Protein AF-A0A2V8G963-F1 (afdb_monomer)

Mean predicted aligned error: 7.68 Å

Foldseek 3Di:
DDPVVVDLDPVQLVVQLVQCVVVVHDSPSDPDPVNVVVVPPDVVVVVVVVVVVVVLVVPDPPDCDQWDWDQDQVNQKIFTGHRPDGPDIDGHDADDPVGGDDDDDDDDPDDDDPDDDPDDPVVVVD

Radius of gyration: 20.8 Å; Cα contacts (8 Å, |Δi|>4): 85; chains: 1; bounding box: 43×40×58 Å

Secondary structure (DSSP, 8-state):
--TTSSS--HHHHHHHHHHHHHTT----S---HHHHHHHTS-HHHHHHHHHHHHHHHHHS-S---SEEEEEEGGGTEEEEEETTEEEEEEE----BTTBPPPP---------SS------HHHHT-

Nearest PDB structures (foldseek):
  7bwt-assembly1_A  TM=5.401E-01  e=7.919E-01  Salmonella enterica subsp. enterica serovar Typhimurium
  5cq9-assembly1_A  TM=4.267E-01  e=4.960E-01  Salmonella enterica subsp. enterica serovar Typhimurium str. LT2
  5cpc-assembly2_B  TM=4.712E-01  e=7.919E-01  Salmonella enterica subsp. enterica serovar Typhimurium str. LT2
  5cpc-assembly1_A  TM=2.963E-01  e=6.061E-01  Salmonella enterica subsp. enterica serovar Typhimurium str. LT2
  5cq9-assembly2_B  TM=3.161E-01  e=2.638E+00  Salmonella enterica subsp. enterica serovar Typhimurium str. LT2

Solvent-accessible surface area (backbone atoms only — not comparable to full-atom values): 8182 Å² total; per-residue (Å²): 134,70,76,73,78,78,51,95,42,73,72,53,32,54,51,42,23,53,49,24,53,76,70,76,41,83,59,79,45,66,91,45,73,70,53,54,51,63,68,68,54,54,69,67,60,51,52,52,52,49,52,55,49,53,54,55,58,68,71,45,69,95,69,69,65,56,62,40,76,48,73,43,72,96,74,33,32,36,38,35,36,52,65,97,39,67,89,42,73,48,80,51,88,75,48,49,93,92,55,56,67,81,89,84,87,83,83,88,87,78,84,77,81,88,68,83,84,81,78,57,65,86,68,70,80,105

Sequence (126 aa):
MNDADTAYGPALEEAVRRFQRRHGLEPDGTLGAAVLHEMNVPVETRIQQLQLNLERWRWLPRDLGDRHILVNIPEYRLEVWDRARVPVAMRVVVGKKDTPTPIFSDEMTHVIFSPYWNVPPSIVEK

pLDDT: mean 89.43, std 9.83, range [43.56, 97.38]

Structure (mmCIF, N/CA/C/O backbone):
data_AF-A0A2V8G963-F1
#
_entry.id   AF-A0A2V8G963-F1
#
loop_
_atom_site.group_PDB
_atom_site.id
_atom_site.type_symbol
_atom_site.label_atom_id
_atom_site.label_alt_id
_atom_site.label_comp_id
_atom_site.label_asym_id
_atom_site.label_entity_id
_atom_site.label_seq_id
_atom_site.pdbx_PDB_ins_code
_atom_site.Cartn_x
_atom_site.Cartn_y
_atom_site.Cartn_z
_atom_site.occupancy
_atom_site.B_iso_or_equiv
_atom_site.auth_seq_id
_atom_site.auth_comp_id
_atom_site.auth_asym_id
_atom_site.auth_atom_id
_atom_site.pdbx_PDB_model_num
ATOM 1 N N . MET A 1 1 ? 21.880 -9.509 -37.676 1.00 43.56 1 MET A N 1
ATOM 2 C CA . MET A 1 1 ? 21.139 -9.195 -36.440 1.00 43.56 1 MET A CA 1
ATOM 3 C C . MET A 1 1 ? 20.029 -8.257 -36.877 1.00 43.56 1 MET A C 1
ATOM 5 O O . MET A 1 1 ? 20.361 -7.206 -37.400 1.00 43.56 1 MET A O 1
ATOM 9 N N . ASN A 1 2 ? 18.773 -8.711 -36.895 1.00 46.00 2 ASN A N 1
ATOM 10 C CA . ASN A 1 2 ? 17.671 -7.944 -37.491 1.00 46.00 2 ASN A CA 1
ATOM 11 C C . ASN A 1 2 ? 17.240 -6.826 -36.534 1.00 46.00 2 ASN A C 1
ATOM 13 O O . ASN A 1 2 ? 16.778 -7.122 -35.437 1.00 46.00 2 ASN A O 1
ATOM 17 N N . ASP A 1 3 ? 17.305 -5.572 -36.983 1.00 50.41 3 ASP A N 1
ATOM 18 C CA . ASP A 1 3 ? 16.861 -4.367 -36.253 1.00 50.41 3 ASP A CA 1
ATOM 19 C C . ASP A 1 3 ? 15.355 -4.352 -35.900 1.00 50.41 3 ASP A C 1
ATOM 21 O O . ASP A 1 3 ? 14.868 -3.444 -35.233 1.00 50.41 3 ASP A O 1
ATOM 25 N N . ALA A 1 4 ? 14.596 -5.366 -36.331 1.00 51.97 4 ALA A N 1
ATOM 26 C CA . ALA A 1 4 ? 13.197 -5.563 -35.959 1.00 51.97 4 ALA A CA 1
ATOM 27 C C . ALA A 1 4 ? 13.015 -6.072 -34.514 1.00 51.97 4 ALA A C 1
ATOM 29 O O . ALA A 1 4 ? 11.931 -5.914 -33.959 1.00 51.97 4 ALA A O 1
ATOM 30 N N . ASP A 1 5 ? 14.053 -6.658 -33.904 1.00 59.88 5 ASP A N 1
ATOM 31 C CA . ASP A 1 5 ? 13.988 -7.247 -32.552 1.00 59.88 5 ASP A CA 1
ATOM 32 C C . ASP A 1 5 ? 14.168 -6.198 -31.430 1.00 59.88 5 ASP A C 1
ATOM 34 O O . ASP A 1 5 ? 13.860 -6.438 -30.266 1.00 59.88 5 ASP A O 1
ATOM 38 N N . THR A 1 6 ? 14.639 -4.998 -31.781 1.00 69.25 6 THR A N 1
ATOM 39 C CA . THR A 1 6 ? 14.817 -3.844 -30.880 1.00 69.25 6 THR A CA 1
ATOM 40 C C . THR A 1 6 ? 13.675 -2.828 -30.955 1.00 69.25 6 THR A C 1
ATOM 42 O O . THR A 1 6 ? 13.654 -1.872 -30.177 1.00 69.25 6 THR A O 1
ATOM 45 N N . ALA A 1 7 ? 12.721 -3.005 -31.873 1.00 81.81 7 ALA A N 1
ATOM 46 C CA . ALA A 1 7 ? 11.579 -2.110 -32.007 1.00 81.81 7 ALA A CA 1
ATOM 47 C C . ALA A 1 7 ? 10.554 -2.346 -30.887 1.00 81.81 7 ALA A C 1
ATOM 49 O O . ALA A 1 7 ? 10.276 -3.479 -30.492 1.00 81.81 7 ALA A O 1
ATOM 50 N N . TYR A 1 8 ? 9.943 -1.263 -30.401 1.00 86.81 8 TYR A N 1
ATOM 51 C CA . TYR A 1 8 ? 8.867 -1.337 -29.417 1.00 86.81 8 TYR A CA 1
ATOM 52 C C . TYR A 1 8 ? 7.588 -1.898 -30.056 1.00 86.81 8 TYR A C 1
ATOM 54 O O . TYR A 1 8 ? 6.748 -1.159 -30.564 1.00 86.81 8 TYR A O 1
ATOM 62 N N . GLY A 1 9 ? 7.488 -3.226 -30.100 1.00 89.94 9 GLY A N 1
ATOM 63 C CA . GLY A 1 9 ? 6.361 -3.944 -30.688 1.00 89.94 9 GLY A CA 1
ATOM 64 C C . GLY A 1 9 ? 5.250 -4.285 -29.683 1.00 89.94 9 GLY A C 1
ATOM 65 O O . GLY A 1 9 ? 5.445 -4.170 -28.471 1.00 89.94 9 GLY A O 1
ATOM 66 N N . PRO A 1 10 ? 4.108 -4.813 -30.164 1.00 90.69 10 PRO A N 1
ATOM 67 C CA . PRO A 1 10 ? 2.950 -5.143 -29.323 1.00 90.69 10 PRO A CA 1
ATOM 68 C C . PRO A 1 10 ? 3.257 -6.114 -28.171 1.00 90.69 10 PRO A C 1
ATOM 70 O O . PRO A 1 10 ? 2.696 -6.003 -27.084 1.00 90.69 10 PRO A O 1
ATOM 73 N N . ALA A 1 11 ? 4.177 -7.062 -28.386 1.00 91.06 11 ALA A N 1
ATOM 74 C CA . ALA A 1 11 ? 4.591 -8.011 -27.352 1.00 91.06 11 ALA A CA 1
ATOM 75 C C . ALA A 1 11 ? 5.363 -7.334 -26.205 1.00 91.06 11 ALA A C 1
ATOM 77 O O . ALA A 1 11 ? 5.169 -7.688 -25.039 1.00 91.06 11 ALA A O 1
ATOM 78 N N . LEU A 1 12 ? 6.218 -6.355 -26.526 1.00 91.38 12 LEU A N 1
ATOM 79 C CA . LEU A 1 12 ? 6.941 -5.579 -25.522 1.00 91.38 12 LEU A CA 1
ATOM 80 C C . LEU A 1 12 ? 5.990 -4.626 -24.794 1.00 91.38 12 LEU A C 1
ATOM 82 O O . LEU A 1 12 ? 6.066 -4.533 -23.573 1.00 91.38 12 LEU A O 1
ATOM 86 N N . GLU A 1 13 ? 5.048 -4.003 -25.505 1.00 94.06 13 GLU A N 1
ATOM 87 C CA . GLU A 1 13 ? 4.024 -3.156 -24.888 1.00 94.06 13 GLU A CA 1
ATOM 88 C C . GLU A 1 13 ? 3.206 -3.914 -23.838 1.00 94.06 13 GLU A C 1
ATOM 90 O O . GLU A 1 13 ? 3.064 -3.445 -22.708 1.00 94.06 13 GLU A O 1
ATOM 95 N N . GLU A 1 14 ? 2.731 -5.122 -24.150 1.00 94.81 14 GLU A N 1
ATOM 96 C CA . GLU A 1 14 ? 1.996 -5.928 -23.171 1.00 94.81 14 GLU A CA 1
ATOM 97 C C . GLU A 1 14 ? 2.887 -6.352 -21.990 1.00 94.81 14 GLU A C 1
ATOM 99 O O . GLU A 1 14 ? 2.444 -6.378 -20.837 1.00 94.81 14 GLU A O 1
ATOM 104 N N . ALA A 1 15 ? 4.170 -6.638 -22.238 1.00 93.94 15 ALA A N 1
ATOM 105 C CA . ALA A 1 15 ? 5.123 -6.912 -21.167 1.00 93.94 15 ALA A CA 1
ATOM 106 C C . ALA A 1 15 ? 5.331 -5.690 -20.252 1.00 93.94 15 ALA A C 1
ATOM 108 O O . ALA A 1 15 ? 5.370 -5.858 -19.029 1.00 93.94 15 ALA A O 1
ATOM 109 N N . VAL A 1 16 ? 5.395 -4.479 -20.815 1.00 95.06 16 VAL A N 1
ATOM 110 C CA . VAL A 1 16 ? 5.482 -3.217 -20.065 1.00 95.06 16 VAL A CA 1
ATOM 111 C C . VAL A 1 16 ? 4.200 -2.963 -19.280 1.00 95.06 16 VAL A C 1
ATOM 113 O O . VAL A 1 16 ? 4.284 -2.700 -18.083 1.00 95.06 16 VAL A O 1
ATOM 116 N N . ARG A 1 17 ? 3.014 -3.145 -19.873 1.00 96.06 17 ARG A N 1
ATOM 117 C CA . ARG A 1 17 ? 1.733 -3.025 -19.151 1.00 96.06 17 ARG A CA 1
ATOM 118 C C . ARG A 1 17 ? 1.653 -4.000 -17.977 1.00 96.06 17 ARG A C 1
ATOM 120 O O . ARG A 1 17 ? 1.206 -3.638 -16.889 1.00 96.06 17 ARG A O 1
ATOM 127 N N . ARG A 1 18 ? 2.129 -5.238 -18.153 1.00 96.38 18 ARG A N 1
ATOM 128 C CA . ARG A 1 18 ? 2.223 -6.225 -17.066 1.00 96.38 18 ARG A CA 1
ATOM 129 C C . ARG A 1 18 ? 3.210 -5.796 -15.978 1.00 96.38 18 ARG A C 1
ATOM 131 O O . ARG A 1 18 ? 2.906 -5.977 -14.799 1.00 96.38 18 ARG A O 1
ATOM 138 N N . PHE A 1 19 ? 4.360 -5.236 -16.352 1.00 95.31 19 PHE A N 1
ATOM 139 C CA . PHE A 1 19 ? 5.327 -4.680 -15.403 1.00 95.31 19 PHE A CA 1
ATOM 140 C C . PHE A 1 19 ? 4.713 -3.522 -14.607 1.00 95.31 19 PHE A C 1
ATOM 142 O O . PHE A 1 19 ? 4.721 -3.558 -13.381 1.00 95.31 19 PHE A O 1
ATOM 149 N N . GLN A 1 20 ? 4.090 -2.557 -15.282 1.00 95.75 20 GLN A N 1
ATOM 150 C CA . GLN A 1 20 ? 3.423 -1.418 -14.653 1.00 95.75 20 GLN A CA 1
ATOM 151 C C . GLN A 1 20 ? 2.380 -1.868 -13.624 1.00 95.75 20 GLN A C 1
ATOM 153 O O . GLN A 1 20 ? 2.466 -1.463 -12.467 1.00 95.75 20 GLN A O 1
ATOM 158 N N . ARG A 1 21 ? 1.487 -2.807 -13.985 1.00 94.19 21 ARG A N 1
ATOM 159 C CA . ARG A 1 21 ? 0.504 -3.386 -13.046 1.00 94.19 21 ARG A CA 1
ATOM 160 C C . ARG A 1 21 ? 1.167 -4.003 -11.813 1.00 94.19 21 ARG A C 1
ATOM 162 O O . ARG A 1 21 ? 0.720 -3.771 -10.695 1.00 94.19 21 ARG A O 1
ATOM 169 N N . ARG A 1 22 ? 2.239 -4.779 -12.005 1.00 91.88 22 ARG A N 1
ATOM 170 C CA . ARG A 1 22 ? 2.968 -5.432 -10.904 1.00 91.88 22 ARG A CA 1
ATOM 171 C C . ARG A 1 22 ? 3.646 -4.427 -9.967 1.00 91.88 22 ARG A C 1
ATOM 173 O O . ARG A 1 22 ? 3.792 -4.721 -8.785 1.00 91.88 22 ARG A O 1
ATOM 180 N N . HIS A 1 23 ? 4.054 -3.275 -10.489 1.00 91.12 23 HIS A N 1
ATOM 181 C CA . HIS A 1 23 ? 4.721 -2.210 -9.739 1.00 91.12 23 HIS A CA 1
ATOM 182 C C . HIS A 1 23 ? 3.760 -1.108 -9.255 1.00 91.12 23 HIS A C 1
ATOM 184 O O . HIS A 1 23 ? 4.217 -0.099 -8.728 1.00 91.12 23 HIS A O 1
ATOM 190 N N . GLY A 1 24 ? 2.440 -1.285 -9.410 1.00 88.12 24 GLY A N 1
ATOM 191 C CA . GLY A 1 24 ? 1.445 -0.293 -8.986 1.00 88.12 24 GLY A CA 1
ATOM 192 C C . GLY A 1 24 ? 1.482 1.014 -9.788 1.00 88.12 24 GLY A C 1
ATOM 193 O O . GLY A 1 24 ? 1.034 2.045 -9.295 1.00 88.12 24 GLY A O 1
ATOM 194 N N . LEU A 1 25 ? 2.036 0.982 -11.003 1.00 91.94 25 LEU A N 1
ATOM 195 C CA . LEU A 1 25 ? 2.062 2.106 -11.938 1.00 91.94 25 LEU A CA 1
ATOM 196 C C . LEU A 1 25 ? 0.832 2.062 -12.854 1.00 91.94 25 LEU A C 1
ATOM 198 O O . LEU A 1 25 ? 0.294 0.985 -13.130 1.00 91.94 25 LEU A O 1
ATOM 202 N N . GLU A 1 26 ? 0.428 3.222 -13.373 1.00 91.31 26 GLU A N 1
ATOM 203 C CA . GLU A 1 26 ? -0.615 3.297 -14.400 1.00 91.31 26 GLU A CA 1
ATOM 204 C C . GLU A 1 26 ? -0.194 2.474 -15.632 1.00 91.31 26 GLU A C 1
ATOM 206 O O . GLU A 1 26 ? 0.894 2.695 -16.175 1.00 91.31 26 GLU A O 1
ATOM 211 N N . PRO A 1 27 ? -1.000 1.489 -16.069 1.00 93.50 27 PRO A N 1
ATOM 212 C CA . PRO A 1 27 ? -0.585 0.519 -17.071 1.00 93.50 27 PRO A CA 1
ATOM 213 C C . PRO A 1 27 ? -0.804 1.045 -18.491 1.00 93.50 27 PRO A C 1
ATOM 215 O O . PRO A 1 27 ? -1.524 0.424 -19.274 1.00 93.50 27 PRO A O 1
ATOM 218 N N . ASP A 1 28 ? -0.222 2.198 -18.817 1.00 93.81 28 ASP A N 1
ATOM 219 C CA . ASP A 1 28 ? -0.382 2.898 -20.098 1.00 93.81 28 ASP A CA 1
ATOM 220 C C . ASP A 1 28 ? 0.447 2.303 -21.250 1.00 93.81 28 ASP A C 1
ATOM 222 O O . ASP A 1 28 ? 0.207 2.634 -22.412 1.00 93.81 28 ASP A O 1
ATOM 226 N N . GLY A 1 29 ? 1.357 1.372 -20.948 1.00 92.19 29 GLY A N 1
ATOM 227 C CA . GLY A 1 29 ? 2.235 0.737 -21.923 1.00 92.19 29 GLY A CA 1
ATOM 228 C C . GLY A 1 29 ? 3.366 1.640 -22.404 1.00 92.19 29 GLY A C 1
ATOM 229 O O . GLY A 1 29 ? 3.928 1.369 -23.458 1.00 92.19 29 GLY A O 1
ATOM 230 N N . THR A 1 30 ? 3.710 2.702 -21.676 1.00 93.06 30 THR A N 1
ATOM 231 C CA . THR A 1 30 ? 4.817 3.606 -22.007 1.00 93.06 30 THR A CA 1
ATOM 232 C C . THR A 1 30 ? 6.008 3.427 -21.064 1.00 93.06 30 THR A C 1
ATOM 234 O O . THR A 1 30 ? 5.875 3.227 -19.856 1.00 93.06 30 THR A O 1
ATOM 237 N N . LEU A 1 31 ? 7.221 3.530 -21.611 1.00 90.31 31 LEU A N 1
ATOM 238 C CA . LEU A 1 31 ? 8.466 3.505 -20.837 1.00 90.31 31 LEU A CA 1
ATOM 239 C C . LEU A 1 31 ? 8.792 4.900 -20.279 1.00 90.31 31 LEU A C 1
ATOM 241 O O . LEU A 1 31 ? 9.779 5.529 -20.653 1.00 90.31 31 LEU A O 1
ATOM 245 N N . GLY A 1 32 ? 7.930 5.403 -19.395 1.00 91.44 32 GLY A N 1
ATOM 246 C CA . GLY A 1 32 ? 8.145 6.671 -18.699 1.00 91.44 32 GLY A CA 1
ATOM 247 C C . GLY A 1 32 ? 9.247 6.606 -17.632 1.00 91.44 32 GLY A C 1
ATOM 248 O O . GLY A 1 32 ? 9.738 5.536 -17.264 1.00 91.44 32 GLY A O 1
ATOM 249 N N . ALA A 1 33 ? 9.595 7.764 -17.061 1.00 93.75 33 ALA A N 1
ATOM 250 C CA . ALA A 1 33 ? 10.635 7.877 -16.032 1.00 93.75 33 ALA A CA 1
ATOM 251 C C . ALA A 1 33 ? 10.382 6.981 -14.803 1.00 93.75 33 ALA A C 1
ATOM 253 O O . ALA A 1 33 ? 11.323 6.405 -14.264 1.00 93.75 33 ALA A O 1
ATOM 254 N N . ALA A 1 34 ? 9.119 6.815 -14.390 1.00 93.06 34 ALA A N 1
ATOM 255 C CA . ALA A 1 34 ? 8.750 5.941 -13.274 1.00 93.06 34 ALA A CA 1
ATOM 256 C C . ALA A 1 34 ? 9.028 4.458 -13.575 1.00 93.06 34 ALA A C 1
ATOM 258 O O . ALA A 1 34 ? 9.561 3.746 -12.728 1.00 93.06 34 ALA A O 1
ATOM 259 N N . VAL A 1 35 ? 8.728 4.002 -14.797 1.00 94.56 35 VAL A N 1
ATOM 260 C CA . VAL A 1 35 ? 8.999 2.621 -15.220 1.00 94.56 35 VAL A CA 1
ATOM 261 C C . VAL A 1 35 ? 10.503 2.365 -15.249 1.00 94.56 35 VAL A C 1
ATOM 263 O O . VAL A 1 35 ? 10.967 1.388 -14.668 1.00 94.56 35 VAL A O 1
ATOM 266 N N . LEU A 1 36 ? 11.274 3.2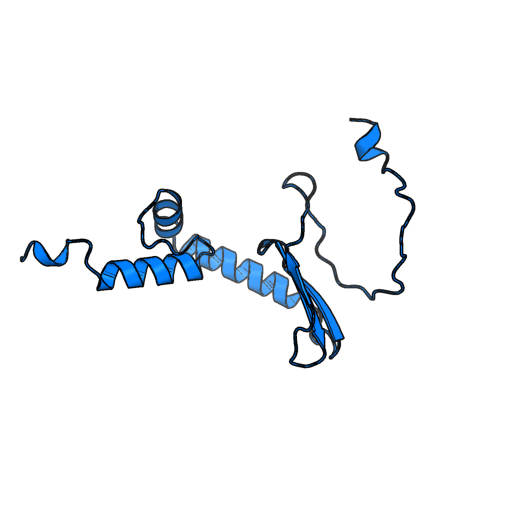74 -15.855 1.00 94.31 36 LEU A N 1
ATOM 267 C CA . LEU A 1 36 ? 12.734 3.168 -15.905 1.00 94.31 36 LEU A CA 1
ATOM 268 C C . LEU A 1 36 ? 13.362 3.197 -14.509 1.00 94.31 36 LEU A C 1
ATOM 270 O O . LEU A 1 36 ? 14.305 2.454 -14.248 1.00 94.31 36 LEU A O 1
ATOM 274 N N . HIS A 1 37 ? 12.839 4.022 -13.602 1.00 95.19 37 HIS A N 1
ATOM 275 C CA . HIS A 1 37 ? 13.279 4.031 -12.211 1.00 95.19 37 HIS A CA 1
ATOM 276 C C . HIS A 1 37 ? 13.074 2.659 -11.560 1.00 95.19 37 HIS A C 1
ATOM 278 O 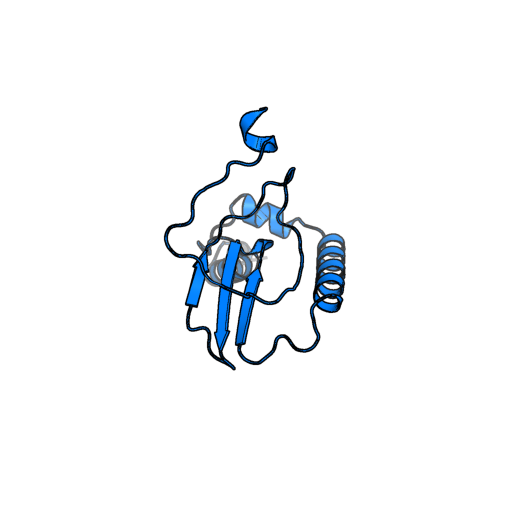O . HIS A 1 37 ? 14.029 2.095 -11.034 1.00 95.19 37 HIS A O 1
ATOM 284 N N . GLU A 1 38 ? 11.869 2.091 -11.662 1.00 94.44 38 GLU A N 1
ATOM 285 C CA . GLU A 1 38 ? 11.539 0.788 -11.077 1.00 94.44 38 GLU A CA 1
ATOM 286 C C . GLU A 1 38 ? 12.351 -0.368 -11.684 1.00 94.44 38 GLU A C 1
ATOM 288 O O . GLU A 1 38 ? 12.738 -1.284 -10.951 1.00 94.44 38 GLU A O 1
ATOM 293 N N . MET A 1 39 ? 12.631 -0.322 -12.993 1.00 93.44 39 MET A N 1
ATOM 294 C CA . MET A 1 39 ? 13.464 -1.308 -13.697 1.00 93.44 39 MET A CA 1
ATOM 295 C C . MET A 1 39 ? 14.936 -1.247 -13.278 1.00 93.44 39 MET A C 1
ATOM 297 O O . MET A 1 39 ? 15.598 -2.279 -13.236 1.00 93.44 39 MET A O 1
ATOM 301 N N . ASN A 1 40 ? 15.439 -0.055 -12.955 1.00 95.75 40 ASN A N 1
ATOM 302 C CA . ASN A 1 40 ? 16.822 0.152 -12.524 1.00 95.75 40 ASN A CA 1
ATOM 303 C C . ASN A 1 40 ? 17.043 -0.120 -11.027 1.00 95.75 40 ASN A C 1
ATOM 305 O O . ASN A 1 40 ? 18.170 0.011 -10.551 1.00 95.75 40 ASN A O 1
ATOM 309 N N . VAL A 1 41 ? 16.004 -0.494 -10.270 1.00 95.31 41 VAL A N 1
ATOM 310 C CA . VAL A 1 41 ? 16.172 -0.913 -8.872 1.00 95.31 41 VAL A CA 1
ATOM 311 C C . VAL A 1 41 ? 16.878 -2.276 -8.834 1.00 95.31 41 VAL A C 1
ATOM 313 O O . VAL A 1 41 ? 16.323 -3.247 -9.356 1.00 95.31 41 VAL A O 1
ATOM 316 N N . PRO A 1 42 ? 18.050 -2.390 -8.179 1.00 96.62 42 PRO A N 1
ATOM 317 C CA . PRO A 1 42 ? 18.776 -3.652 -8.074 1.00 96.62 42 PRO A CA 1
ATOM 318 C C . PRO A 1 42 ? 17.953 -4.755 -7.405 1.00 96.62 42 PRO A C 1
ATOM 320 O O . PRO A 1 42 ? 17.123 -4.504 -6.521 1.00 96.62 42 PRO A O 1
ATOM 323 N N . VAL A 1 43 ? 18.211 -6.004 -7.793 1.00 95.12 43 VAL A N 1
ATOM 324 C CA . VAL A 1 43 ? 17.489 -7.165 -7.255 1.00 95.12 43 VAL A CA 1
ATOM 325 C C . VAL A 1 43 ? 17.710 -7.319 -5.749 1.00 95.12 43 VAL A C 1
ATOM 327 O O . VAL A 1 43 ? 16.783 -7.675 -5.024 1.00 95.12 43 VAL A O 1
ATOM 330 N N . GLU A 1 44 ? 18.890 -6.959 -5.248 1.00 97.12 44 GLU A N 1
ATOM 331 C CA . GLU A 1 44 ? 19.247 -6.991 -3.830 1.00 97.12 44 GLU A CA 1
ATOM 332 C C . GLU A 1 44 ? 18.323 -6.084 -3.009 1.00 97.12 44 GLU A C 1
ATOM 334 O O . GLU A 1 44 ? 17.834 -6.481 -1.950 1.00 97.12 44 GLU A O 1
ATOM 339 N N . THR A 1 45 ? 18.000 -4.896 -3.529 1.00 95.31 45 THR A N 1
ATOM 340 C CA . THR A 1 45 ? 17.048 -3.973 -2.897 1.00 95.31 45 THR A CA 1
ATOM 341 C C . THR A 1 45 ? 15.642 -4.572 -2.855 1.00 95.31 45 THR A C 1
ATOM 343 O O . THR A 1 45 ? 14.947 -4.450 -1.846 1.00 95.31 45 THR A O 1
ATOM 346 N N . ARG A 1 46 ? 15.215 -5.275 -3.913 1.00 93.00 46 ARG A N 1
ATOM 347 C CA . ARG A 1 46 ? 13.911 -5.963 -3.933 1.00 93.00 46 ARG A CA 1
ATOM 348 C C . ARG A 1 46 ? 13.859 -7.116 -2.937 1.00 93.00 46 ARG A C 1
ATOM 350 O O . ARG A 1 46 ? 12.850 -7.277 -2.257 1.00 93.00 46 ARG A O 1
ATOM 357 N N . ILE A 1 47 ? 14.941 -7.881 -2.803 1.00 95.31 47 ILE A N 1
ATOM 358 C CA . ILE A 1 47 ? 15.046 -8.959 -1.811 1.00 95.31 47 ILE A CA 1
ATOM 359 C C . ILE A 1 47 ? 14.907 -8.391 -0.395 1.00 95.31 47 ILE A C 1
ATOM 361 O O . ILE A 1 47 ? 14.117 -8.911 0.389 1.00 95.31 47 ILE A O 1
ATOM 365 N N . GLN A 1 48 ? 15.593 -7.288 -0.085 1.00 95.50 48 GLN A N 1
ATOM 366 C CA . GLN A 1 48 ? 15.470 -6.618 1.214 1.00 95.50 48 GLN A CA 1
ATOM 367 C C . GLN A 1 48 ? 14.037 -6.128 1.479 1.00 95.50 48 GLN A C 1
ATOM 369 O O . GLN A 1 48 ? 13.507 -6.322 2.573 1.00 95.50 48 GLN A O 1
ATOM 374 N N . GLN A 1 49 ? 13.369 -5.545 0.476 1.00 90.62 49 GLN A N 1
ATOM 375 C CA . GLN A 1 49 ? 11.958 -5.147 0.586 1.00 90.62 49 GLN A CA 1
ATOM 376 C C . GLN A 1 49 ? 11.043 -6.346 0.875 1.00 90.62 49 GLN A C 1
ATOM 378 O O . GLN A 1 49 ? 10.155 -6.251 1.724 1.00 90.62 49 GLN A O 1
ATOM 383 N N . LEU A 1 50 ? 11.259 -7.479 0.200 1.00 91.19 50 LEU A N 1
ATOM 384 C CA . LEU A 1 50 ? 10.500 -8.707 0.441 1.00 91.19 50 LEU A CA 1
ATOM 385 C C . LEU A 1 50 ? 10.735 -9.244 1.855 1.00 91.19 50 LEU A C 1
ATOM 387 O O . LEU A 1 50 ? 9.767 -9.567 2.535 1.00 91.19 50 LEU A O 1
ATOM 391 N N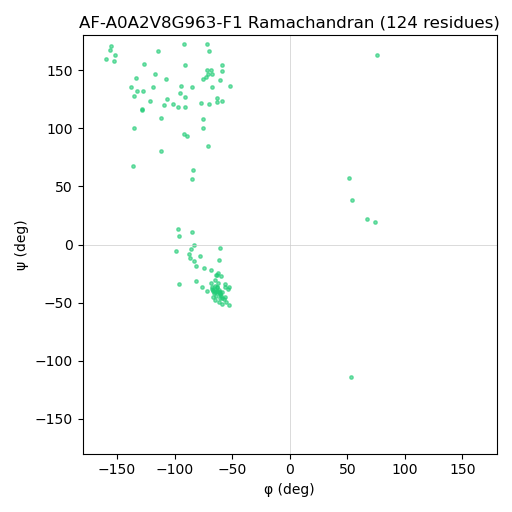 . GLN A 1 51 ? 11.983 -9.275 2.328 1.00 94.00 51 GLN A N 1
ATOM 392 C CA . GLN A 1 51 ? 12.318 -9.691 3.695 1.00 94.00 51 GLN A CA 1
ATOM 393 C C . GLN A 1 51 ? 11.621 -8.816 4.745 1.00 94.00 51 GLN A C 1
ATOM 395 O O . GLN A 1 51 ? 10.994 -9.341 5.662 1.00 94.00 51 GLN A O 1
ATOM 400 N N . LEU A 1 52 ? 11.644 -7.490 4.576 1.00 89.69 52 LEU A N 1
ATOM 401 C CA . LEU A 1 52 ? 10.935 -6.566 5.466 1.00 89.69 52 LEU A CA 1
ATOM 402 C C . LEU A 1 52 ? 9.420 -6.801 5.457 1.00 89.69 52 LEU A C 1
ATOM 404 O O . LEU A 1 52 ? 8.782 -6.761 6.507 1.00 89.69 52 LEU A O 1
ATOM 408 N N . ASN A 1 53 ? 8.830 -7.054 4.287 1.00 87.56 53 ASN A N 1
ATOM 409 C CA . ASN A 1 53 ? 7.405 -7.363 4.192 1.00 87.56 53 ASN A CA 1
ATOM 410 C C . ASN A 1 53 ? 7.058 -8.710 4.840 1.00 87.56 53 ASN A C 1
ATOM 412 O O . ASN A 1 53 ? 6.027 -8.796 5.498 1.00 87.56 53 ASN A O 1
ATOM 416 N N . LEU A 1 54 ? 7.918 -9.725 4.730 1.00 89.69 54 LEU A N 1
ATOM 417 C CA . LEU A 1 54 ? 7.732 -11.001 5.427 1.00 89.69 54 LEU A CA 1
ATOM 418 C C . LEU A 1 54 ? 7.764 -10.827 6.950 1.00 89.69 54 LEU A C 1
ATOM 420 O O . LEU A 1 54 ? 6.928 -11.405 7.641 1.00 89.69 54 LEU A O 1
ATOM 424 N N . GLU A 1 55 ? 8.661 -9.992 7.479 1.00 87.81 55 GLU A N 1
ATOM 425 C CA . GLU A 1 55 ? 8.678 -9.687 8.916 1.00 87.81 55 GLU A CA 1
ATOM 426 C C . GLU A 1 55 ? 7.431 -8.909 9.357 1.00 87.81 55 GLU A C 1
ATOM 428 O O . GLU A 1 55 ? 6.843 -9.226 10.388 1.00 87.81 55 GLU A O 1
ATOM 433 N N . ARG A 1 56 ? 6.939 -7.963 8.545 1.00 84.12 56 ARG A N 1
ATOM 434 C CA . ARG A 1 56 ? 5.650 -7.291 8.810 1.00 84.12 56 ARG A CA 1
ATOM 435 C C . ARG A 1 56 ? 4.493 -8.284 8.861 1.00 84.12 56 ARG A C 1
ATOM 437 O O . ARG A 1 56 ? 3.663 -8.205 9.759 1.00 84.12 56 ARG A O 1
ATOM 444 N N . TRP A 1 57 ? 4.452 -9.229 7.924 1.00 81.31 57 TRP A N 1
ATOM 445 C CA . TRP A 1 57 ? 3.450 -10.295 7.906 1.00 81.31 57 TRP A CA 1
ATOM 446 C C . TRP A 1 57 ? 3.552 -11.197 9.134 1.00 81.31 57 TRP A C 1
ATOM 448 O O . TRP A 1 57 ? 2.533 -11.611 9.675 1.00 81.31 57 TRP A O 1
ATOM 458 N N . ARG A 1 58 ? 4.769 -11.462 9.617 1.00 85.69 58 ARG A N 1
ATOM 459 C CA . ARG A 1 58 ? 4.999 -12.254 10.830 1.00 85.69 58 ARG A CA 1
ATOM 460 C C . ARG A 1 58 ? 4.435 -11.594 12.089 1.00 85.69 58 ARG A C 1
ATOM 462 O O . ARG A 1 58 ? 4.150 -12.297 13.055 1.00 85.69 58 ARG A O 1
ATOM 469 N N . TRP A 1 59 ? 4.311 -10.269 12.093 1.00 82.06 59 TRP A N 1
ATOM 470 C CA . TRP A 1 59 ? 3.762 -9.508 13.216 1.00 82.06 59 TRP A CA 1
ATOM 471 C C . TRP A 1 59 ? 2.235 -9.380 13.164 1.00 82.06 59 TRP A C 1
ATOM 473 O O . TRP A 1 59 ? 1.637 -8.977 14.160 1.00 82.06 59 TRP A O 1
ATOM 483 N N . LEU A 1 60 ? 1.594 -9.732 12.043 1.00 79.88 60 LEU A N 1
ATOM 484 C CA . LEU A 1 60 ? 0.137 -9.801 11.975 1.00 79.88 60 LEU A CA 1
ATOM 485 C C . LEU A 1 60 ? -0.380 -10.999 12.790 1.00 79.88 60 LEU A C 1
ATOM 487 O O . LEU A 1 60 ? 0.278 -12.046 12.841 1.00 79.88 60 LEU A O 1
ATOM 491 N N . PRO A 1 61 ? -1.568 -10.884 13.413 1.00 82.00 61 PRO A N 1
ATOM 492 C CA . PRO A 1 61 ? -2.245 -12.032 13.997 1.00 82.00 61 PRO A CA 1
ATOM 493 C C . PRO A 1 61 ? -2.360 -13.171 12.977 1.00 82.00 61 PRO A C 1
ATOM 495 O O . PRO A 1 61 ? -2.690 -12.947 11.814 1.00 82.00 61 PRO A O 1
ATOM 498 N N . ARG A 1 62 ? -2.093 -14.409 13.416 1.00 79.31 62 ARG A N 1
ATOM 499 C CA . ARG A 1 62 ? -2.208 -15.601 12.550 1.00 79.31 62 ARG A CA 1
ATOM 500 C C . ARG A 1 62 ? -3.635 -15.842 12.066 1.00 79.31 62 ARG A C 1
ATOM 502 O O . ARG A 1 62 ? -3.824 -16.475 11.034 1.00 79.31 62 ARG A O 1
ATOM 509 N N . ASP A 1 63 ? -4.598 -15.367 12.842 1.00 85.31 63 ASP A N 1
ATOM 510 C CA . ASP A 1 63 ? -6.012 -15.378 12.527 1.00 85.31 63 ASP A CA 1
ATOM 511 C C . ASP A 1 63 ? -6.545 -13.957 12.724 1.00 85.31 63 ASP A C 1
ATOM 513 O O . ASP A 1 63 ? -6.481 -13.412 13.827 1.00 85.31 63 ASP A O 1
ATOM 517 N N . LEU A 1 64 ? -7.006 -13.344 11.635 1.00 85.31 64 LEU A N 1
ATOM 518 C CA . LEU A 1 64 ? -7.657 -12.032 11.647 1.00 85.31 64 LEU A CA 1
ATOM 519 C C . LEU A 1 64 ? -9.165 -12.156 11.928 1.00 85.31 64 LEU A C 1
ATOM 521 O O . LEU A 1 64 ? -9.855 -11.146 12.036 1.00 85.31 64 LEU A O 1
ATOM 525 N N . GLY A 1 65 ? -9.676 -13.384 12.040 1.00 89.75 65 GLY A N 1
ATOM 526 C CA . GLY A 1 65 ? -11.089 -13.699 12.142 1.00 89.75 65 GLY A CA 1
ATOM 527 C C . GLY A 1 65 ? -11.820 -13.578 10.806 1.00 89.75 65 GLY A C 1
ATOM 528 O O . GLY A 1 65 ? -11.372 -12.925 9.858 1.00 89.75 65 GLY A O 1
ATOM 529 N N . ASP A 1 66 ? -13.012 -14.174 10.755 1.00 92.12 66 ASP A N 1
ATOM 530 C CA . ASP A 1 66 ? -13.886 -14.123 9.580 1.00 92.12 66 ASP A CA 1
ATOM 531 C C . ASP A 1 66 ? -14.284 -12.692 9.209 1.00 92.12 66 ASP A C 1
ATOM 533 O O . ASP A 1 66 ? -14.571 -12.414 8.050 1.00 92.12 66 ASP A O 1
ATOM 537 N N . ARG A 1 67 ? -14.321 -11.765 10.168 1.00 94.56 67 ARG A N 1
ATOM 538 C CA . ARG A 1 67 ? -14.711 -10.381 9.916 1.00 94.56 67 ARG A CA 1
ATOM 539 C C . ARG A 1 67 ? -13.676 -9.419 10.464 1.00 94.56 67 ARG A C 1
ATOM 541 O O . ARG A 1 67 ? -13.514 -9.323 11.674 1.00 94.56 67 ARG A O 1
ATOM 548 N N . HIS A 1 68 ? -13.036 -8.668 9.579 1.00 94.62 68 HIS A N 1
ATOM 549 C CA . HIS A 1 68 ? -12.003 -7.712 9.959 1.00 94.62 68 HIS A CA 1
ATOM 550 C C . HIS A 1 68 ? -11.914 -6.546 8.976 1.00 94.62 68 HIS A C 1
ATOM 552 O O . HIS A 1 68 ? -12.424 -6.601 7.856 1.00 94.62 68 HIS A O 1
ATOM 558 N N . ILE A 1 69 ? -11.266 -5.470 9.414 1.00 94.81 69 ILE A N 1
ATOM 559 C CA . ILE A 1 69 ? -10.930 -4.320 8.576 1.00 94.81 69 ILE A CA 1
ATOM 560 C C . ILE A 1 69 ? -9.423 -4.353 8.364 1.00 94.81 69 ILE A C 1
ATOM 562 O O . ILE A 1 69 ? -8.662 -4.280 9.325 1.00 94.81 69 ILE A O 1
ATOM 566 N N . LEU A 1 70 ? -8.996 -4.453 7.111 1.00 94.06 70 LEU A N 1
ATOM 567 C CA . LEU A 1 70 ? -7.592 -4.422 6.737 1.00 94.06 70 LEU A CA 1
ATOM 568 C C . LEU A 1 70 ? -7.273 -3.081 6.082 1.00 94.06 70 LEU A C 1
ATOM 570 O O . LEU A 1 70 ? -7.912 -2.693 5.104 1.00 94.06 70 LEU A O 1
ATOM 574 N N . VAL A 1 71 ? -6.266 -2.385 6.608 1.00 94.00 71 VAL A N 1
ATOM 575 C CA . VAL A 1 71 ? -5.745 -1.148 6.017 1.00 94.00 71 VAL A CA 1
ATOM 576 C C . VAL A 1 71 ? -4.341 -1.401 5.493 1.00 94.00 71 VAL A C 1
ATOM 578 O O . VAL A 1 71 ? -3.387 -1.539 6.258 1.00 94.00 71 VAL A O 1
ATOM 581 N N . ASN A 1 72 ? -4.205 -1.426 4.172 1.00 92.19 72 ASN A N 1
ATOM 582 C CA . ASN A 1 72 ? -2.920 -1.538 3.507 1.00 92.19 72 ASN A CA 1
ATOM 583 C C . ASN A 1 72 ? -2.336 -0.134 3.280 1.00 92.19 72 ASN A C 1
ATOM 585 O O . ASN A 1 72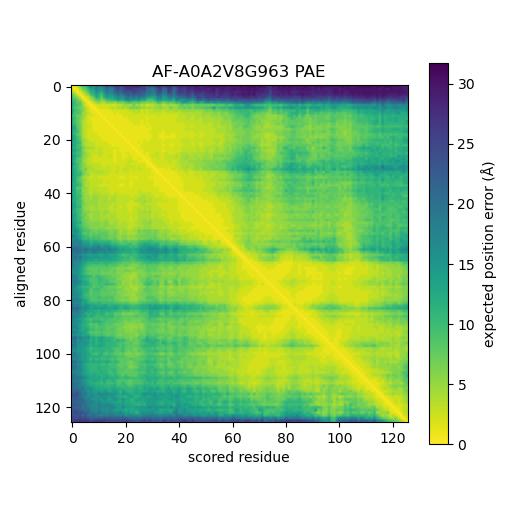 ? -2.637 0.535 2.290 1.00 92.19 72 ASN A O 1
ATOM 589 N N . ILE A 1 73 ? -1.511 0.318 4.230 1.00 90.69 73 ILE A N 1
ATOM 590 C CA . ILE A 1 73 ? -0.899 1.658 4.244 1.00 90.69 73 ILE A CA 1
ATOM 591 C C . ILE A 1 73 ? -0.165 1.995 2.931 1.00 90.69 73 ILE A C 1
ATOM 593 O O . ILE A 1 73 ? -0.466 3.045 2.364 1.00 90.69 73 ILE A O 1
ATOM 597 N N . PRO A 1 74 ? 0.762 1.163 2.409 1.00 87.38 74 PRO A N 1
ATOM 598 C CA . PRO A 1 74 ? 1.456 1.4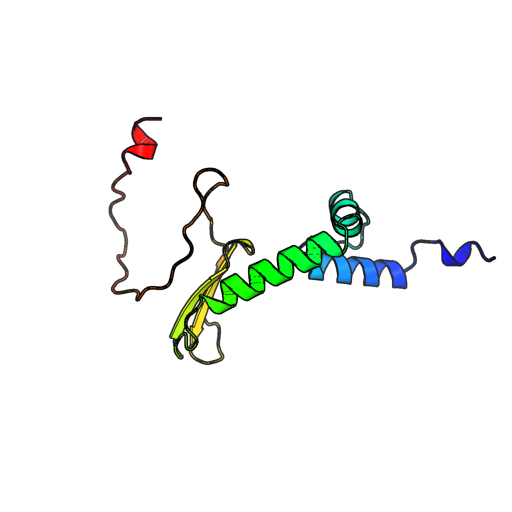76 1.158 1.00 87.38 74 PRO A CA 1
ATOM 599 C C . PRO A 1 74 ? 0.553 1.426 -0.085 1.00 87.38 74 PRO A C 1
ATOM 601 O O . PRO A 1 74 ? 0.883 2.057 -1.084 1.00 87.38 74 PRO A O 1
ATOM 604 N N . GLU A 1 75 ? -0.576 0.711 -0.037 1.00 89.75 75 GLU A N 1
ATOM 605 C CA . GLU A 1 75 ? -1.564 0.672 -1.130 1.00 89.75 75 GLU A CA 1
ATOM 606 C C . GLU A 1 75 ? -2.597 1.811 -1.030 1.00 89.75 75 GLU A C 1
ATOM 608 O O . GLU A 1 75 ? -3.387 2.008 -1.950 1.00 89.75 75 GLU A O 1
ATOM 613 N N . TYR A 1 76 ? -2.609 2.582 0.065 1.00 93.31 76 TYR A N 1
ATOM 614 C CA . TYR A 1 76 ? -3.628 3.604 0.336 1.00 93.31 76 TYR A CA 1
ATOM 615 C C . TYR A 1 76 ? -5.049 3.036 0.273 1.00 93.31 76 TYR A C 1
ATOM 617 O O . TYR A 1 76 ? -5.971 3.689 -0.225 1.00 93.31 76 TYR A O 1
ATOM 625 N N . ARG A 1 77 ? -5.242 1.805 0.757 1.00 95.56 77 ARG A N 1
ATOM 626 C CA . ARG A 1 77 ? -6.504 1.081 0.594 1.00 95.56 77 ARG A CA 1
ATOM 627 C C . ARG A 1 77 ? -6.981 0.447 1.891 1.00 95.56 77 ARG A C 1
ATOM 629 O O . ARG A 1 77 ? -6.186 -0.039 2.691 1.00 95.56 77 ARG A O 1
ATOM 636 N N . LEU A 1 78 ? -8.295 0.461 2.074 1.00 96.75 78 LEU A N 1
ATOM 637 C CA . LEU A 1 78 ? -9.005 -0.241 3.133 1.00 96.75 78 LEU A CA 1
ATOM 638 C C . LEU A 1 78 ? -9.959 -1.253 2.511 1.00 96.75 78 LEU A C 1
ATOM 640 O O . LEU A 1 78 ? -10.687 -0.926 1.571 1.00 96.75 78 LEU A O 1
ATOM 644 N N . GLU A 1 79 ? -9.975 -2.453 3.077 1.00 97.38 79 GLU A N 1
ATOM 645 C CA . GLU A 1 79 ? -10.904 -3.527 2.746 1.00 97.38 79 GLU A CA 1
ATOM 646 C C . GLU A 1 79 ? -11.576 -4.038 4.022 1.00 97.38 79 GLU A C 1
ATOM 648 O O . GLU A 1 79 ? -10.919 -4.300 5.029 1.00 97.38 79 GLU A O 1
ATOM 653 N N . VAL A 1 80 ? -12.900 -4.174 3.988 1.00 96.75 80 VAL A N 1
ATOM 654 C CA . VAL A 1 80 ? -13.655 -4.867 5.035 1.00 96.75 80 VAL A CA 1
ATOM 655 C C . VAL A 1 80 ? -13.892 -6.283 4.553 1.00 96.75 80 VAL A C 1
ATOM 657 O O . VAL A 1 80 ? -14.558 -6.470 3.538 1.00 96.75 80 VAL A O 1
ATOM 660 N N . TRP A 1 81 ? -13.374 -7.258 5.285 1.00 96.00 81 TRP A N 1
ATOM 661 C CA . TRP A 1 81 ? -13.533 -8.678 5.014 1.00 96.00 81 TRP A CA 1
ATOM 662 C C . TRP A 1 81 ? -14.713 -9.241 5.814 1.00 96.00 81 TRP A C 1
ATOM 664 O O . TRP A 1 81 ? -14.903 -8.909 6.983 1.00 96.00 81 TRP A O 1
ATOM 674 N N . ASP A 1 82 ? -15.529 -10.068 5.162 1.00 95.94 82 ASP A N 1
ATOM 675 C CA . ASP A 1 82 ? -16.559 -10.932 5.754 1.00 95.94 82 ASP A CA 1
ATOM 676 C C . ASP A 1 82 ? -16.457 -12.314 5.091 1.00 95.94 82 ASP A C 1
ATOM 678 O O . ASP A 1 82 ? -16.916 -12.540 3.961 1.00 95.94 82 ASP A O 1
ATOM 682 N N . ARG A 1 83 ? -15.812 -13.232 5.808 1.00 92.38 83 ARG A N 1
ATOM 683 C CA . ARG A 1 83 ? -15.323 -14.533 5.359 1.00 92.38 83 ARG A CA 1
ATOM 684 C C . ARG A 1 83 ? -14.447 -14.357 4.119 1.00 92.38 83 ARG A C 1
ATOM 686 O O . ARG A 1 83 ?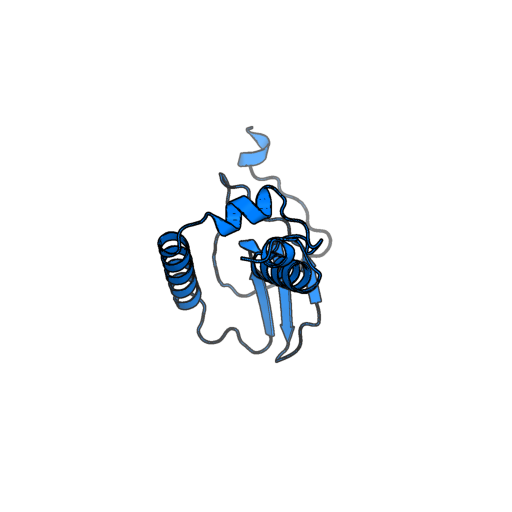 -13.399 -13.729 4.183 1.00 92.38 83 ARG A O 1
ATOM 693 N N . ALA A 1 84 ? -14.891 -14.863 2.971 1.00 90.75 84 ALA A N 1
ATOM 694 C CA . ALA A 1 84 ? -14.171 -14.766 1.699 1.00 90.75 84 ALA A CA 1
ATOM 695 C C . ALA A 1 84 ? -14.646 -13.600 0.807 1.00 90.75 84 ALA A C 1
ATOM 697 O O . ALA A 1 84 ? -14.363 -13.585 -0.390 1.00 90.75 84 ALA A O 1
ATOM 698 N N . ARG A 1 85 ? -15.432 -12.658 1.345 1.00 95.69 85 ARG A N 1
ATOM 699 C CA . ARG A 1 85 ? -15.999 -11.536 0.583 1.00 95.69 85 ARG A CA 1
ATOM 700 C C . ARG A 1 85 ? -15.467 -10.211 1.103 1.00 95.69 85 ARG A C 1
ATOM 702 O O . ARG A 1 85 ? -15.306 -10.042 2.307 1.00 95.69 85 ARG A O 1
ATOM 709 N N . VAL A 1 86 ? -15.306 -9.256 0.191 1.00 96.69 86 VAL A N 1
ATOM 710 C CA . VAL A 1 86 ? -14.932 -7.870 0.499 1.00 96.69 86 VAL A CA 1
ATOM 711 C C . VAL A 1 86 ? -16.120 -6.952 0.183 1.00 96.69 86 VAL A C 1
ATOM 713 O O . VAL A 1 86 ? -16.186 -6.389 -0.910 1.00 96.69 86 VAL A O 1
ATOM 716 N N . PRO A 1 87 ? -17.127 -6.842 1.075 1.00 96.69 87 PRO A N 1
ATOM 717 C CA . PRO A 1 87 ? -18.304 -5.998 0.846 1.00 96.69 87 PRO A CA 1
ATOM 718 C C . PRO A 1 87 ? -17.991 -4.502 0.716 1.00 96.69 87 PRO A C 1
ATOM 720 O O . PRO A 1 87 ? -18.779 -3.774 0.118 1.00 96.69 87 PRO A O 1
ATOM 723 N N . VAL A 1 88 ? -16.875 -4.032 1.284 1.00 96.50 88 VAL A N 1
ATOM 724 C CA . VAL A 1 88 ? -16.455 -2.628 1.216 1.00 96.50 88 VAL A CA 1
ATOM 725 C C . VAL A 1 88 ? -14.971 -2.567 0.895 1.00 96.50 88 VAL A C 1
ATOM 727 O O . VAL A 1 88 ? -14.159 -3.165 1.596 1.00 96.50 88 VAL A O 1
ATOM 730 N N . ALA A 1 89 ? -14.625 -1.795 -0.132 1.00 97.12 89 ALA A N 1
ATOM 731 C CA . ALA A 1 89 ? -13.253 -1.432 -0.446 1.00 97.12 89 ALA A CA 1
ATOM 732 C C . ALA A 1 89 ? -13.192 0.046 -0.834 1.00 97.12 89 ALA A C 1
ATOM 734 O O . ALA A 1 89 ? -14.024 0.522 -1.608 1.00 97.12 89 ALA A O 1
ATOM 735 N N . MET A 1 90 ? -12.211 0.776 -0.309 1.00 97.19 90 MET A N 1
ATOM 736 C CA . MET A 1 90 ? -12.055 2.204 -0.590 1.00 97.19 90 MET A CA 1
ATOM 737 C C . MET A 1 90 ? -10.607 2.667 -0.478 1.00 97.19 90 MET A C 1
ATOM 739 O O . MET A 1 90 ? -9.788 2.048 0.200 1.00 97.19 90 MET A O 1
ATOM 743 N N . ARG A 1 91 ? -10.304 3.785 -1.144 1.00 96.06 91 ARG A N 1
ATOM 744 C CA . ARG A 1 91 ? -9.045 4.508 -0.947 1.00 96.06 91 ARG A CA 1
ATOM 745 C C . ARG A 1 91 ? -9.061 5.219 0.406 1.00 96.06 91 ARG A C 1
ATOM 747 O O . ARG A 1 91 ? -10.097 5.742 0.810 1.00 96.06 91 ARG A O 1
ATOM 754 N N . VAL A 1 92 ? -7.913 5.273 1.071 1.00 96.69 92 VAL A N 1
ATOM 755 C CA . VAL A 1 92 ? -7.713 5.977 2.343 1.00 96.69 92 VAL A CA 1
ATOM 756 C C . VAL A 1 92 ? -6.545 6.951 2.259 1.00 96.69 92 VAL A C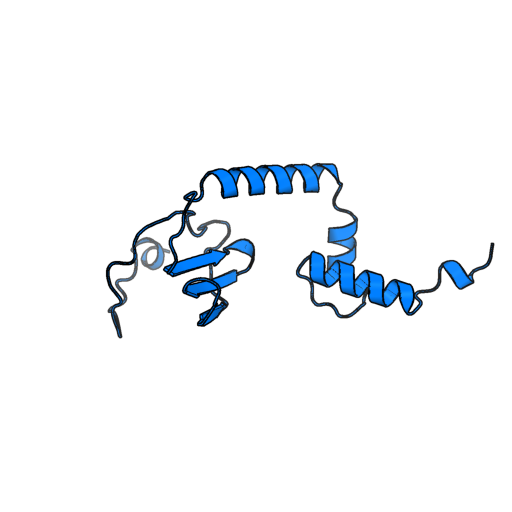 1
ATOM 758 O O . VAL A 1 92 ? -5.624 6.786 1.463 1.00 96.69 92 VAL A O 1
ATOM 761 N N . VAL A 1 93 ? -6.577 7.972 3.111 1.00 95.06 93 VAL A N 1
ATOM 762 C CA . VAL A 1 93 ? -5.459 8.898 3.306 1.00 95.06 93 VAL A CA 1
ATOM 763 C C . VAL A 1 93 ? -4.647 8.412 4.503 1.00 95.06 93 VAL A C 1
ATOM 765 O O . VAL A 1 93 ? -5.210 8.148 5.563 1.00 95.06 93 VAL A O 1
ATOM 768 N N . VAL A 1 94 ? -3.330 8.301 4.339 1.00 94.62 94 VAL A N 1
ATOM 769 C CA . VAL A 1 94 ? -2.402 7.883 5.402 1.00 94.62 94 VAL A CA 1
ATOM 770 C C . VAL A 1 94 ? -1.453 9.022 5.776 1.00 94.62 94 VAL A C 1
ATOM 772 O O . VAL A 1 94 ? -1.364 10.036 5.079 1.00 94.62 94 VAL A O 1
ATOM 775 N N . GLY A 1 95 ? -0.757 8.858 6.899 1.00 92.69 95 GLY A N 1
ATOM 776 C CA . GLY A 1 95 ? 0.196 9.830 7.422 1.00 92.69 95 GLY A CA 1
ATOM 777 C C . GLY A 1 95 ? 1.345 10.153 6.458 1.00 92.69 95 GLY A C 1
ATOM 778 O O . GLY A 1 95 ? 1.721 9.351 5.602 1.00 92.69 95 GLY A O 1
ATOM 779 N N . LYS A 1 96 ? 1.926 11.348 6.609 1.00 91.88 96 LYS A N 1
ATOM 780 C CA . LYS A 1 96 ? 3.125 11.776 5.866 1.00 91.88 96 LYS A CA 1
ATOM 781 C C . LYS A 1 96 ? 4.356 10.994 6.336 1.00 91.88 96 LYS A C 1
ATOM 783 O O . LYS A 1 96 ? 4.332 10.399 7.406 1.00 91.88 96 LYS A O 1
ATOM 788 N N . LYS A 1 97 ? 5.467 11.064 5.591 1.00 87.69 97 LYS A N 1
ATOM 789 C CA . LYS A 1 97 ? 6.741 10.423 5.984 1.00 87.69 97 LYS A CA 1
ATOM 790 C C . LYS A 1 97 ? 7.205 10.827 7.391 1.00 87.69 97 LYS A C 1
ATOM 792 O O . LYS A 1 97 ? 7.663 9.968 8.132 1.00 87.69 97 LYS A O 1
ATOM 797 N N . ASP A 1 98 ? 7.015 12.094 7.759 1.00 91.19 98 ASP A N 1
ATOM 798 C CA . ASP A 1 98 ? 7.419 12.626 9.070 1.00 91.19 98 ASP A CA 1
ATOM 799 C C . ASP A 1 98 ? 6.407 12.325 10.188 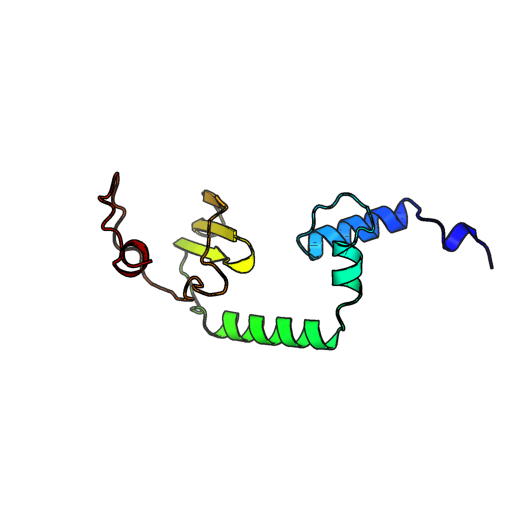1.00 91.19 98 ASP A C 1
ATOM 801 O O . ASP A 1 98 ? 6.738 12.394 11.367 1.00 91.19 98 ASP A O 1
ATOM 805 N N . THR A 1 99 ? 5.161 11.995 9.833 1.00 91.75 99 THR A N 1
ATOM 806 C CA . THR A 1 99 ? 4.091 11.628 10.775 1.00 91.75 99 THR A CA 1
ATOM 807 C C . THR A 1 99 ? 3.335 10.407 10.235 1.00 91.75 99 THR A C 1
ATOM 809 O O . THR A 1 99 ? 2.193 10.550 9.777 1.00 91.75 99 THR A O 1
ATOM 812 N N . PRO A 1 100 ? 3.983 9.230 10.183 1.00 91.94 100 PRO A N 1
ATOM 813 C CA . PRO A 1 100 ? 3.432 8.050 9.529 1.00 91.94 100 PRO A CA 1
ATOM 814 C C . PRO A 1 100 ? 2.276 7.450 10.333 1.00 91.94 100 PRO A C 1
ATOM 816 O O . PRO A 1 100 ? 2.247 7.525 11.561 1.00 91.94 100 PRO A O 1
ATOM 819 N N . THR A 1 101 ? 1.332 6.81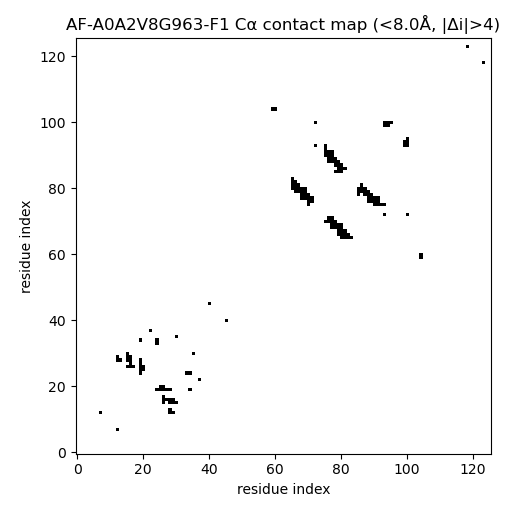1 9.638 1.00 92.94 101 THR A N 1
ATOM 820 C CA . THR A 1 101 ? 0.293 6.005 10.294 1.00 92.94 101 THR A CA 1
ATOM 821 C C . THR A 1 101 ? 0.954 4.823 11.019 1.00 92.94 101 THR A C 1
ATOM 823 O O . THR A 1 101 ? 1.707 4.085 10.377 1.00 92.94 101 THR A O 1
ATOM 826 N N . PRO A 1 102 ? 0.708 4.625 12.328 1.00 90.38 102 PRO A N 1
ATOM 827 C CA . PRO A 1 102 ? 1.289 3.510 13.070 1.00 90.38 102 PRO A CA 1
ATOM 828 C C . PRO A 1 102 ? 0.727 2.168 12.581 1.00 90.38 102 PRO A C 1
ATOM 830 O O . PRO A 1 102 ? -0.437 2.075 12.197 1.00 90.38 102 PRO A O 1
ATOM 833 N N . ILE A 1 103 ? 1.555 1.122 12.614 1.00 87.06 103 ILE A N 1
ATOM 834 C CA . ILE A 1 103 ? 1.153 -0.252 12.283 1.00 87.06 103 ILE A CA 1
ATOM 835 C C . ILE A 1 103 ? 0.707 -0.936 13.577 1.00 87.06 103 ILE A C 1
ATOM 837 O O . ILE A 1 103 ? 1.511 -1.069 14.499 1.00 87.06 103 ILE A O 1
ATOM 841 N N . PHE A 1 104 ? -0.554 -1.363 13.650 1.00 87.62 104 PHE A N 1
ATOM 842 C CA . PHE A 1 104 ? -1.116 -2.052 14.814 1.00 87.62 104 PHE A CA 1
ATOM 843 C C . PHE A 1 104 ? -2.309 -2.939 14.421 1.00 87.62 104 PHE A C 1
ATOM 845 O O . PHE A 1 104 ? -2.794 -2.874 13.292 1.00 87.62 104 PHE A O 1
ATOM 852 N N . SER A 1 105 ? -2.772 -3.755 15.370 1.00 87.38 105 SER A N 1
ATOM 853 C CA . SER A 1 105 ? -4.003 -4.545 15.287 1.00 87.38 105 SER A CA 1
ATOM 854 C C . SER A 1 105 ? -4.781 -4.356 16.583 1.00 87.38 105 SER A C 1
ATOM 856 O O . SER A 1 105 ? -4.191 -4.474 17.655 1.00 87.38 105 SER A O 1
ATOM 858 N N . ASP A 1 106 ? -6.076 -4.073 16.484 1.00 89.25 106 ASP A N 1
ATOM 859 C CA . ASP A 1 106 ? -6.961 -3.866 17.634 1.00 89.25 106 ASP A CA 1
ATOM 860 C C . ASP A 1 106 ? -8.426 -4.136 17.246 1.00 89.25 106 ASP A C 1
ATOM 862 O O . ASP A 1 106 ? -8.750 -4.246 16.058 1.00 89.25 106 ASP A O 1
ATOM 866 N N . GLU A 1 107 ? -9.310 -4.236 18.235 1.00 91.06 107 GLU A N 1
ATOM 867 C CA . GLU A 1 107 ? -10.741 -4.464 18.044 1.00 91.06 107 GLU A CA 1
ATOM 868 C C . GLU A 1 107 ? -11.515 -3.138 17.949 1.00 91.06 107 GLU A C 1
ATOM 870 O O . GLU A 1 107 ? -11.437 -2.265 18.815 1.00 91.06 107 GLU A O 1
ATOM 875 N N . MET A 1 108 ? -12.311 -2.973 16.888 1.00 91.69 108 MET A N 1
ATOM 876 C CA . MET A 1 108 ? -13.182 -1.806 16.742 1.00 91.69 108 MET A CA 1
ATOM 877 C C . MET A 1 108 ? -14.401 -1.935 17.664 1.00 91.69 108 MET A C 1
ATOM 879 O O . MET A 1 108 ? -15.326 -2.691 17.381 1.00 91.69 108 MET A O 1
ATOM 883 N N . THR A 1 109 ? -14.436 -1.143 18.731 1.00 93.38 109 THR A N 1
ATOM 884 C CA . THR A 1 109 ? -15.488 -1.211 19.761 1.00 93.38 109 THR A CA 1
ATOM 885 C C . THR A 1 109 ? -16.781 -0.481 19.391 1.00 93.38 109 THR A C 1
ATOM 887 O O . THR A 1 109 ? -17.866 -0.873 19.814 1.00 93.38 109 THR A O 1
ATOM 890 N N . HIS A 1 110 ? -16.690 0.595 18.610 1.00 92.88 110 HIS A N 1
ATOM 891 C CA . HIS A 1 110 ? -17.830 1.444 18.257 1.00 92.88 110 HIS A CA 1
ATOM 892 C C . HIS A 1 110 ? -17.563 2.274 16.999 1.00 92.88 110 HIS A C 1
ATOM 894 O O . HIS A 1 110 ? -16.414 2.542 16.644 1.00 92.88 110 HIS A O 1
ATOM 900 N N . VAL A 1 111 ? -18.646 2.729 16.366 1.00 92.00 111 VAL A N 1
ATOM 901 C CA . VAL A 1 111 ? -18.635 3.709 15.275 1.00 92.00 111 VAL A CA 1
ATOM 902 C C . VAL A 1 111 ? -19.476 4.901 15.713 1.00 92.00 111 VAL A C 1
ATOM 904 O O . VAL A 1 111 ? -20.646 4.744 16.059 1.00 92.00 111 VAL A O 1
ATOM 907 N N . ILE A 1 112 ? -18.879 6.090 15.703 1.00 93.69 112 ILE A N 1
ATOM 908 C CA . ILE A 1 112 ? -19.556 7.336 16.069 1.00 93.69 112 ILE A CA 1
ATOM 909 C C . ILE A 1 112 ? -19.933 8.069 14.784 1.00 93.69 112 ILE A C 1
ATOM 911 O O . ILE A 1 112 ? -19.068 8.411 13.978 1.00 93.69 112 ILE A O 1
ATOM 915 N N . PHE A 1 113 ? -21.225 8.327 14.602 1.00 94.44 113 PHE A N 1
ATOM 916 C CA . PHE A 1 113 ? -21.725 9.132 13.491 1.00 94.44 113 PHE A CA 1
ATOM 917 C C . PHE A 1 113 ? -21.656 10.616 13.851 1.00 94.44 113 PHE A C 1
ATOM 919 O O . PHE A 1 113 ? -22.042 11.001 14.951 1.00 94.44 113 PHE A O 1
ATOM 926 N N . SER A 1 114 ? -21.175 11.440 12.916 1.00 93.62 114 SER A N 1
ATOM 927 C CA . SER A 1 114 ? -20.997 12.889 13.100 1.00 93.62 114 SER A CA 1
ATOM 928 C C . SER A 1 114 ? -20.210 13.257 14.374 1.00 93.62 114 SER A C 1
ATOM 930 O O . SER A 1 114 ? -20.726 13.983 15.226 1.00 93.62 114 SER A O 1
ATOM 932 N N . PRO A 1 115 ? -18.972 12.750 14.540 1.00 93.31 115 PRO A N 1
ATOM 933 C CA . PRO A 1 115 ? -18.183 13.011 15.736 1.00 93.31 115 PRO A CA 1
ATOM 934 C C . PRO A 1 115 ? -17.742 14.479 15.814 1.00 93.31 115 PRO A C 1
ATOM 936 O O . PRO A 1 115 ? -17.476 15.123 14.797 1.00 93.31 115 PRO A O 1
ATOM 939 N N . TYR A 1 116 ? -17.574 14.989 17.034 1.00 91.50 116 TYR A N 1
ATOM 940 C CA . TYR A 1 116 ? -16.839 16.235 17.255 1.00 91.50 116 TYR A CA 1
ATOM 941 C C . TYR A 1 116 ? -15.353 16.034 16.929 1.00 91.50 116 TYR A C 1
ATOM 943 O O . TYR A 1 116 ? -14.747 15.047 17.352 1.00 91.50 116 TYR A O 1
ATOM 951 N N . TRP A 1 117 ? -14.746 16.983 16.209 1.00 91.00 117 TRP A N 1
ATOM 952 C CA . TRP A 1 117 ? -13.310 16.956 15.932 1.00 91.00 117 TRP A CA 1
ATOM 953 C C . TRP A 1 117 ? -12.538 17.740 16.996 1.00 91.00 117 TRP A C 1
ATOM 955 O O . TRP A 1 117 ? -12.394 18.959 16.917 1.00 91.00 117 TRP A O 1
ATOM 965 N N . ASN A 1 118 ? -12.040 17.023 18.004 1.00 88.50 118 ASN A N 1
ATOM 966 C CA . ASN A 1 118 ? -11.111 17.578 18.985 1.00 88.50 118 ASN A CA 1
ATOM 967 C C . ASN A 1 118 ? -9.727 17.701 18.337 1.00 88.50 118 ASN A C 1
ATOM 969 O O . ASN A 1 118 ? -9.021 16.702 18.188 1.00 88.50 118 ASN A O 1
ATOM 973 N N . VAL A 1 119 ? -9.368 18.911 17.904 1.00 87.25 119 VAL A N 1
ATOM 974 C CA . VAL A 1 119 ? -8.112 19.167 17.186 1.00 87.25 119 VAL A CA 1
ATOM 975 C C . VAL A 1 119 ? -6.914 18.860 18.099 1.00 87.25 119 VAL A C 1
ATOM 977 O O . VAL A 1 119 ? -6.804 19.458 19.171 1.00 87.25 119 VAL A O 1
ATOM 980 N N . PRO A 1 120 ? -6.000 17.954 17.702 1.00 87.12 120 PRO A N 1
ATOM 981 C CA . PRO A 1 120 ? -4.795 17.672 18.475 1.00 87.12 120 PRO A CA 1
ATOM 982 C C . PRO A 1 120 ? -3.900 18.916 18.628 1.00 87.12 120 PRO A C 1
ATOM 984 O O . PRO A 1 120 ? -3.711 19.634 17.639 1.00 87.12 120 PRO A O 1
ATOM 987 N N . PRO A 1 121 ? -3.263 19.135 19.797 1.00 85.19 121 PRO A N 1
ATOM 988 C CA . PRO A 1 121 ? -2.365 20.277 20.020 1.00 85.19 121 PRO A CA 1
ATOM 989 C C . PRO A 1 121 ? -1.264 20.405 18.960 1.00 85.19 121 PRO A C 1
ATOM 991 O O . PRO A 1 121 ? -0.977 21.496 18.482 1.00 85.19 121 PRO A O 1
ATOM 994 N N . SER A 1 122 ? -0.740 19.271 18.481 1.00 82.56 122 SER A N 1
ATOM 995 C CA . SER A 1 122 ? 0.301 19.201 17.445 1.00 82.56 122 SER A CA 1
ATOM 996 C C . SER A 1 122 ? -0.084 19.803 16.082 1.00 82.56 122 SER A C 1
ATOM 998 O O . SER A 1 122 ? 0.778 19.929 15.211 1.00 82.56 122 SER A O 1
ATOM 1000 N N . ILE A 1 123 ? -1.371 20.090 15.849 1.00 79.38 123 ILE A N 1
ATOM 1001 C CA . ILE A 1 123 ? -1.871 20.795 14.657 1.00 79.38 123 ILE A CA 1
ATOM 1002 C C . ILE A 1 123 ? -2.048 22.292 14.942 1.00 79.38 123 ILE A C 1
ATOM 1004 O O . ILE A 1 123 ? -1.837 23.098 14.044 1.00 79.38 123 ILE A O 1
ATOM 1008 N N . VAL A 1 124 ? -2.434 22.652 16.169 1.00 81.56 124 VAL A N 1
ATOM 1009 C CA . VAL A 1 124 ? -2.714 24.036 16.586 1.00 81.56 124 VAL A CA 1
ATOM 1010 C C . VAL A 1 124 ? -1.429 24.834 16.807 1.00 81.56 124 VAL A C 1
ATOM 1012 O O . VAL A 1 124 ? -1.382 26.013 16.486 1.00 81.56 124 VAL A O 1
ATOM 1015 N N . GLU A 1 125 ? -0.390 24.197 17.342 1.00 78.69 125 GLU A N 1
ATOM 1016 C CA . GLU A 1 125 ? 0.874 24.846 17.723 1.00 78.69 125 GLU A CA 1
ATOM 1017 C C . GLU A 1 125 ? 1.882 24.990 16.564 1.00 78.69 125 GLU A C 1
ATOM 1019 O O . GLU A 1 125 ? 3.049 25.306 16.802 1.00 78.69 125 GLU A O 1
ATOM 1024 N N . LYS A 1 126 ? 1.463 24.730 15.319 1.00 56.41 126 LYS A N 1
ATOM 1025 C CA . LYS A 1 126 ? 2.316 24.835 14.125 1.00 56.41 126 LYS A CA 1
ATOM 1026 C C . LYS A 1 126 ? 2.243 26.189 13.437 1.00 56.41 126 LYS A C 1
ATOM 1028 O O . LYS A 1 126 ? 1.131 26.746 13.336 1.00 56.41 126 LYS A O 1
#